Protein AF-A0A7V8AK73-F1 (afdb_monomer_lite)

Foldseek 3Di:
DLCLVVQLVVQQPDQDDPRHGDPDSRVVLVVQVVVDPLFEEDDQCCLPPPDDPVVVVVSLQSRFAQFDDDPNDTQGQGRWGLVCQCVQRRPSGHNHHDDVVRVVNSQVPHYYCWGDDVDIDHHSHDDDPPVVVVVVVVVCCVCPVDPVNVVVVCVVCLLVHPNNVVVDPDDDDDDPDDD

Sequence (179 aa):
LALQPIVTALFAHSPFVEGRPGDFLSYRSHVWTDTDPDRCGMIPFVFTVGMGFERYVDYMLDVPMYFVYRNGHYIDASGQSFRAFMAGRLPALPGEVPTLADWVNHLTTAFPEVRLKRFLEMRGADAGPAAYLCALSALWSGLLYSSSALEAALTVVADSMPVTSAMRKGGMNVSISIP

Secondary structure (DSSP, 8-state):
-TTHHHHHHHT--B-EETTEE-S-SBHHHHHTTSS-TTTEE--GGGGSTT-SHHHHHHHHHHSPP-EEEETTEEEE-TT--HHHHHTT--TTSTT----HHHHHHHHTT-EESEEESSSEEE--PPP-SHHHHHHHHHHHHHHHH-HHHHHHHHHHHHTTSTTTTTT--S---------

Structure (mmCIF, N/CA/C/O backbone):
data_AF-A0A7V8AK73-F1
#
_entry.id   AF-A0A7V8AK73-F1
#
loop_
_atom_site.group_PDB
_atom_site.id
_atom_site.type_symbol
_atom_site.label_atom_id
_atom_site.label_alt_id
_atom_site.label_comp_id
_atom_site.label_asym_id
_atom_site.label_entity_id
_atom_site.label_seq_id
_atom_site.pdbx_PDB_ins_code
_atom_site.Cartn_x
_atom_site.Cartn_y
_atom_site.Cartn_z
_atom_site.occupancy
_atom_site.B_iso_or_equiv
_atom_site.auth_seq_id
_atom_site.auth_comp_id
_atom_site.auth_asym_id
_atom_site.auth_atom_id
_atom_site.pdbx_PDB_model_num
ATOM 1 N N . LEU A 1 1 ? 8.984 5.000 -4.992 1.00 87.81 1 LEU A N 1
ATOM 2 C CA . LEU A 1 1 ? 7.679 5.431 -5.545 1.00 87.81 1 LEU A CA 1
ATOM 3 C C . LEU A 1 1 ? 7.804 5.855 -7.009 1.00 87.81 1 LEU A C 1
ATOM 5 O O . LEU A 1 1 ? 7.166 5.237 -7.838 1.00 87.81 1 LEU A O 1
ATOM 9 N N . ALA A 1 2 ? 8.670 6.811 -7.359 1.00 91.44 2 ALA A N 1
ATOM 10 C CA . ALA A 1 2 ? 8.798 7.313 -8.739 1.00 91.44 2 ALA A CA 1
ATOM 11 C C . ALA A 1 2 ? 9.155 6.276 -9.811 1.00 91.44 2 ALA A C 1
ATOM 13 O O . ALA A 1 2 ? 8.694 6.374 -10.937 1.00 91.44 2 ALA A O 1
ATOM 14 N N . LEU A 1 3 ? 9.953 5.268 -9.454 1.00 93.75 3 LEU A N 1
ATOM 15 C CA . LEU A 1 3 ? 10.328 4.194 -10.373 1.00 93.75 3 LEU A CA 1
ATOM 16 C C . LEU A 1 3 ? 9.256 3.100 -10.515 1.00 93.75 3 LEU A C 1
ATOM 18 O O . LEU A 1 3 ? 9.452 2.194 -11.316 1.00 93.75 3 LEU A O 1
ATOM 22 N N . GLN A 1 4 ? 8.149 3.142 -9.756 1.00 93.94 4 GLN A N 1
ATOM 23 C CA . GLN A 1 4 ? 7.130 2.083 -9.825 1.00 93.94 4 GLN A CA 1
ATOM 24 C C . GLN A 1 4 ? 6.560 1.896 -11.236 1.00 93.94 4 GLN A C 1
ATOM 26 O O . GLN A 1 4 ? 6.594 0.761 -11.692 1.00 93.94 4 GLN A O 1
ATOM 31 N N . PRO A 1 5 ? 6.178 2.947 -11.992 1.00 92.19 5 PRO A N 1
ATOM 32 C CA . PRO A 1 5 ? 5.691 2.765 -13.362 1.00 92.19 5 PRO A CA 1
ATOM 3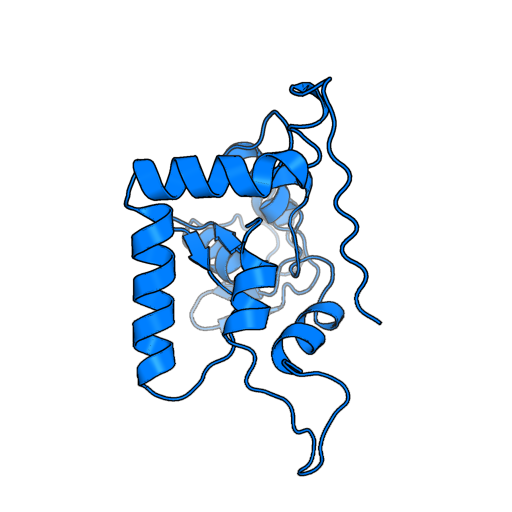3 C C . PRO A 1 5 ? 6.704 2.086 -14.296 1.00 92.19 5 PRO A C 1
ATOM 35 O O . PRO A 1 5 ? 6.326 1.269 -15.131 1.00 92.19 5 PRO A O 1
ATOM 38 N N . ILE A 1 6 ? 8.003 2.369 -14.128 1.00 92.75 6 ILE A N 1
ATOM 39 C CA . ILE A 1 6 ? 9.072 1.711 -14.899 1.00 92.75 6 ILE A CA 1
ATOM 40 C C . ILE A 1 6 ? 9.152 0.229 -14.526 1.00 92.75 6 ILE A C 1
ATOM 42 O O . ILE A 1 6 ? 9.265 -0.624 -15.402 1.00 92.75 6 ILE A O 1
ATOM 46 N N . VAL A 1 7 ? 9.065 -0.095 -13.235 1.00 94.62 7 VAL A N 1
ATOM 47 C CA . VAL A 1 7 ? 9.070 -1.487 -12.768 1.00 94.62 7 VAL A CA 1
ATOM 48 C C . VAL A 1 7 ? 7.812 -2.231 -13.217 1.00 94.62 7 VAL A C 1
ATOM 50 O O . VAL A 1 7 ? 7.926 -3.361 -13.677 1.00 94.62 7 VAL A O 1
ATOM 53 N N . THR A 1 8 ? 6.637 -1.606 -13.186 1.00 94.50 8 THR A N 1
ATOM 54 C CA . THR A 1 8 ? 5.413 -2.169 -13.769 1.00 94.50 8 THR A CA 1
ATOM 55 C C . THR A 1 8 ? 5.612 -2.509 -15.244 1.00 94.50 8 THR A C 1
ATOM 57 O O . THR A 1 8 ? 5.278 -3.614 -15.659 1.00 94.50 8 THR A O 1
ATOM 60 N N . ALA A 1 9 ? 6.209 -1.606 -16.028 1.00 92.56 9 ALA A N 1
ATOM 61 C CA . ALA A 1 9 ? 6.471 -1.845 -17.446 1.00 92.56 9 ALA A CA 1
ATOM 62 C C . ALA A 1 9 ? 7.479 -2.985 -17.682 1.00 92.56 9 ALA A C 1
ATOM 64 O O . ALA A 1 9 ? 7.242 -3.845 -18.526 1.00 92.56 9 ALA A O 1
ATOM 65 N N . LEU A 1 10 ? 8.579 -3.028 -16.919 1.00 94.94 10 LEU A N 1
ATOM 66 C CA . LEU A 1 10 ? 9.602 -4.079 -17.026 1.00 94.94 10 LEU A CA 1
ATOM 67 C C . LEU A 1 10 ? 9.068 -5.476 -16.683 1.00 94.94 10 LEU A C 1
ATOM 69 O O . LEU A 1 10 ? 9.555 -6.464 -17.227 1.00 94.94 10 LEU A O 1
ATOM 73 N N . PHE A 1 11 ? 8.101 -5.553 -15.769 1.00 96.81 11 PHE A N 1
ATOM 74 C CA . PHE A 1 11 ? 7.544 -6.806 -15.262 1.00 96.81 11 PHE A CA 1
ATOM 75 C C . PHE A 1 11 ? 6.120 -7.077 -15.761 1.00 96.81 11 PHE A C 1
ATOM 77 O O . PHE A 1 11 ? 5.458 -7.949 -15.210 1.00 96.81 11 PHE A O 1
ATOM 84 N N . ALA A 1 12 ? 5.630 -6.362 -16.778 1.00 95.88 12 ALA A N 1
ATOM 85 C CA . ALA A 1 12 ? 4.280 -6.547 -17.302 1.00 95.88 12 ALA A CA 1
ATOM 86 C C . ALA A 1 12 ? 4.081 -7.982 -17.823 1.00 95.88 12 ALA A C 1
ATOM 88 O O . ALA A 1 12 ? 4.812 -8.441 -18.702 1.00 95.88 12 ALA A O 1
ATOM 89 N N . HIS A 1 13 ? 3.112 -8.707 -17.256 1.00 96.38 13 HIS A N 1
ATOM 90 C CA . HIS A 1 13 ? 2.940 -10.141 -17.509 1.00 96.38 13 HIS A CA 1
ATOM 91 C C . HIS A 1 13 ? 1.468 -10.585 -17.401 1.00 96.38 13 HIS A C 1
ATOM 93 O O . HIS A 1 13 ? 1.155 -11.710 -17.005 1.00 96.38 13 HIS A O 1
ATOM 99 N N . SER A 1 14 ? 0.532 -9.703 -17.753 1.00 95.88 14 SER A N 1
ATOM 100 C CA . SER A 1 14 ? -0.901 -10.019 -17.749 1.00 95.88 14 SER A CA 1
ATOM 101 C C . SER A 1 14 ? -1.636 -9.476 -18.985 1.00 95.88 14 SER A C 1
ATOM 103 O O . SER A 1 14 ? -2.542 -8.661 -18.837 1.00 95.88 14 SER A O 1
ATOM 105 N N . PRO A 1 15 ? -1.282 -9.928 -20.208 1.00 96.19 15 PRO A N 1
ATOM 106 C CA . PRO A 1 15 ? -1.865 -9.405 -21.444 1.00 96.19 15 PRO A CA 1
ATOM 107 C C . PRO A 1 15 ? -3.141 -10.115 -21.913 1.00 96.19 15 PRO A C 1
ATOM 109 O O . PRO A 1 15 ? -3.673 -9.771 -22.964 1.00 96.19 15 PRO A O 1
ATOM 112 N N . PHE A 1 16 ? -3.621 -11.130 -21.188 1.00 97.38 16 PHE A N 1
ATOM 113 C CA . PHE A 1 16 ? -4.789 -11.916 -21.585 1.00 97.38 16 PHE A CA 1
ATOM 114 C C . PHE A 1 16 ? -5.913 -11.801 -20.558 1.00 97.38 16 PHE A C 1
ATOM 116 O O . PHE A 1 16 ? -5.678 -11.947 -19.359 1.00 97.38 16 PHE A O 1
ATOM 123 N N . VAL A 1 17 ? -7.140 -11.623 -21.042 1.00 95.81 17 VAL A N 1
ATOM 124 C CA . VAL A 1 17 ? -8.376 -11.619 -20.249 1.00 95.81 17 VAL A CA 1
ATOM 125 C C . VAL A 1 17 ? -9.348 -12.591 -20.914 1.00 95.81 17 VAL A C 1
ATOM 127 O O . VAL A 1 17 ? -9.497 -12.585 -22.133 1.00 95.81 17 VAL A O 1
ATOM 130 N N . GLU A 1 18 ? -9.943 -13.497 -20.133 1.00 96.38 18 GLU A N 1
ATOM 131 C CA . GLU A 1 18 ? -10.895 -14.511 -20.632 1.00 96.38 18 GLU A CA 1
ATOM 132 C C . GLU A 1 18 ? -10.376 -15.327 -21.839 1.00 96.38 18 GLU A C 1
ATOM 134 O O . GLU A 1 18 ? -11.108 -15.672 -22.767 1.00 96.38 18 GLU A O 1
ATOM 139 N N . GLY A 1 19 ? -9.075 -15.640 -21.835 1.00 96.69 19 GLY A N 1
ATOM 140 C CA . GLY A 1 19 ? -8.427 -16.444 -22.876 1.00 96.69 19 GLY A CA 1
ATOM 141 C C . GLY A 1 19 ? -8.146 -15.704 -24.189 1.00 96.69 19 GLY A C 1
ATOM 142 O O . GLY A 1 19 ? -7.766 -16.346 -25.168 1.00 96.69 19 GLY A O 1
ATOM 143 N N . ARG A 1 20 ? -8.313 -14.377 -24.235 1.00 97.31 20 ARG A N 1
ATOM 144 C CA . ARG A 1 20 ? -8.048 -13.541 -25.416 1.00 97.31 20 ARG A CA 1
ATOM 145 C C . ARG A 1 20 ? -7.050 -12.428 -25.089 1.00 97.31 20 ARG A C 1
ATOM 147 O O . ARG A 1 20 ? -6.969 -12.039 -23.924 1.00 97.31 20 ARG A O 1
ATOM 154 N N . PRO A 1 21 ? -6.283 -11.917 -26.073 1.00 96.81 21 PRO A N 1
ATOM 155 C CA . PRO A 1 21 ? -5.483 -10.709 -25.876 1.00 96.81 21 PRO A CA 1
ATOM 156 C C . PRO A 1 21 ? -6.374 -9.555 -25.402 1.00 96.81 21 PRO A C 1
ATOM 158 O O . PRO A 1 21 ? -7.428 -9.326 -25.992 1.00 96.81 21 PRO A O 1
ATOM 161 N N . GLY A 1 22 ? -5.969 -8.881 -24.328 1.00 91.56 22 GLY A N 1
ATOM 162 C CA . GLY A 1 22 ? -6.595 -7.655 -23.839 1.00 91.56 22 GLY A CA 1
ATOM 163 C C . GLY A 1 22 ? -5.871 -6.404 -24.339 1.00 91.56 22 GLY A C 1
ATOM 164 O O . GLY A 1 22 ? -4.882 -6.491 -25.064 1.00 91.56 22 GLY A O 1
ATOM 165 N N . ASP A 1 23 ? -6.337 -5.240 -23.891 1.00 92.62 23 ASP A N 1
ATOM 166 C CA . ASP A 1 23 ? -5.805 -3.934 -24.316 1.00 92.62 23 ASP A CA 1
ATOM 167 C C . ASP A 1 23 ? -4.572 -3.473 -23.513 1.00 92.62 23 ASP A C 1
ATOM 169 O O . ASP A 1 23 ? -3.992 -2.424 -23.786 1.00 92.62 23 ASP A O 1
ATOM 173 N N . PHE A 1 24 ? -4.151 -4.251 -22.511 1.00 92.75 24 PHE A N 1
ATOM 174 C CA . PHE A 1 24 ? -3.085 -3.885 -21.578 1.00 92.75 24 PHE A CA 1
ATOM 175 C C . PHE A 1 24 ? -1.982 -4.937 -21.557 1.00 92.75 24 PHE A C 1
ATOM 177 O O . PHE A 1 24 ? -2.264 -6.127 -21.540 1.00 92.75 24 PHE A O 1
ATOM 184 N N . LEU A 1 25 ? -0.720 -4.509 -21.456 1.00 92.12 25 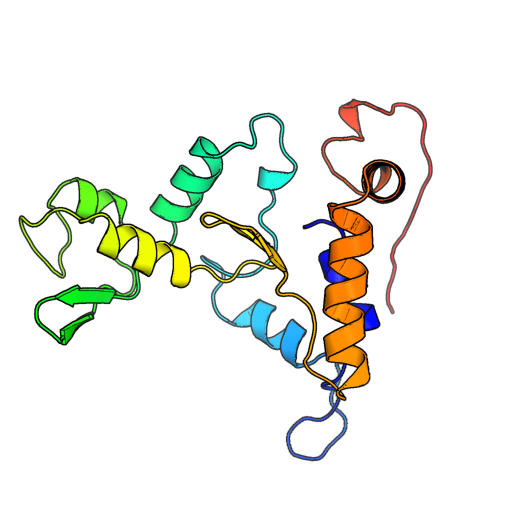LEU A N 1
ATOM 185 C CA . LEU A 1 25 ? 0.407 -5.424 -21.212 1.00 92.12 25 LEU A CA 1
ATOM 186 C C . LEU A 1 25 ? 0.432 -5.933 -19.759 1.00 92.12 25 LEU A C 1
ATOM 188 O O . LEU A 1 25 ? 0.788 -7.082 -19.494 1.00 92.12 25 LEU A O 1
ATOM 192 N N . SER A 1 26 ? 0.028 -5.072 -18.819 1.00 94.75 26 SER A N 1
ATOM 193 C CA . SER A 1 26 ? -0.256 -5.429 -17.429 1.00 94.75 26 SER A CA 1
ATOM 194 C C . SER A 1 26 ? -1.705 -5.071 -17.111 1.00 94.75 26 SER A C 1
ATOM 196 O O . SER A 1 26 ? -2.008 -3.976 -16.631 1.00 94.75 26 SER A O 1
ATOM 198 N N . TYR A 1 27 ? -2.623 -5.999 -17.383 1.00 95.31 27 TYR A N 1
ATOM 199 C CA . TYR A 1 27 ? -4.009 -5.861 -16.947 1.00 95.31 27 TYR A CA 1
ATOM 200 C C . TYR A 1 27 ? -4.107 -5.800 -15.415 1.00 95.31 27 TYR A C 1
ATOM 202 O O . TYR A 1 27 ? -4.909 -5.045 -14.872 1.00 95.31 27 TYR A O 1
ATOM 210 N N . ARG A 1 28 ? -3.223 -6.508 -14.696 1.00 97.38 28 ARG A N 1
ATOM 211 C CA . ARG A 1 28 ? -3.125 -6.442 -13.230 1.00 97.38 28 ARG A CA 1
ATOM 212 C C . ARG A 1 28 ? -2.898 -5.012 -12.737 1.00 97.38 28 ARG A C 1
ATOM 214 O O . ARG A 1 28 ? -3.563 -4.595 -11.792 1.00 97.38 28 ARG A O 1
ATOM 221 N N . SER A 1 29 ? -1.965 -4.271 -13.338 1.00 93.75 29 SER A N 1
ATOM 222 C CA . SER A 1 29 ? -1.723 -2.874 -12.963 1.00 93.75 29 SER A CA 1
ATOM 223 C C . SER A 1 29 ? -2.921 -1.990 -13.287 1.00 93.75 29 SER A C 1
ATOM 225 O O . SER A 1 29 ? -3.221 -1.091 -12.508 1.00 93.75 29 SER A O 1
ATOM 227 N N . HIS A 1 30 ? -3.609 -2.241 -14.405 1.00 93.38 30 HIS A N 1
ATOM 228 C CA . HIS A 1 30 ? -4.810 -1.494 -14.766 1.00 93.38 30 HIS A CA 1
ATOM 229 C C . HIS A 1 30 ? -5.935 -1.682 -13.736 1.00 93.38 30 HIS A C 1
ATOM 231 O O . HIS A 1 30 ? -6.510 -0.689 -13.299 1.00 93.38 30 HIS A O 1
ATOM 237 N N . VAL A 1 31 ? -6.183 -2.910 -13.263 1.00 96.25 31 VAL A N 1
ATOM 238 C CA . VAL A 1 31 ? -7.206 -3.188 -12.233 1.00 96.25 31 VAL A CA 1
ATOM 239 C C . VAL A 1 31 ? -7.014 -2.313 -10.988 1.00 96.25 31 VAL A C 1
ATOM 241 O O . VAL A 1 31 ? -7.979 -1.758 -10.478 1.00 96.25 31 VAL A O 1
ATOM 244 N N . TRP A 1 32 ? -5.772 -2.097 -10.540 1.00 95.12 32 TRP A N 1
ATOM 245 C CA . TRP A 1 32 ? -5.488 -1.256 -9.367 1.00 95.12 32 TRP A CA 1
ATOM 246 C C . TRP A 1 32 ? -5.857 0.223 -9.530 1.00 95.12 32 TRP A C 1
ATOM 248 O O . TRP A 1 32 ? -5.971 0.919 -8.521 1.00 95.12 32 TRP A O 1
ATOM 258 N N . THR A 1 33 ? -6.072 0.700 -10.760 1.00 90.81 33 THR A N 1
ATOM 259 C CA . THR A 1 33 ? -6.541 2.072 -11.016 1.00 90.81 33 THR A CA 1
ATOM 260 C C . THR A 1 33 ? -8.035 2.258 -10.748 1.00 90.81 33 THR A C 1
ATOM 262 O O . THR A 1 33 ? -8.460 3.392 -10.547 1.00 90.81 33 THR A O 1
ATOM 265 N N . ASP A 1 34 ? -8.798 1.162 -10.674 1.00 94.25 34 ASP A N 1
ATOM 266 C CA . ASP A 1 34 ? -10.253 1.150 -10.462 1.00 94.25 34 ASP A CA 1
ATOM 267 C C . ASP A 1 34 ? -10.671 0.290 -9.245 1.00 94.25 34 ASP A C 1
ATOM 269 O O . ASP A 1 34 ? -11.837 -0.043 -9.065 1.00 94.25 34 ASP A O 1
ATOM 273 N N . THR A 1 35 ? -9.720 -0.097 -8.382 1.00 96.88 35 THR A N 1
ATOM 274 C CA . THR A 1 35 ? -10.015 -0.903 -7.181 1.00 96.88 35 THR A CA 1
ATOM 275 C C . THR A 1 35 ? -10.680 -0.076 -6.077 1.00 96.88 35 THR A C 1
ATOM 277 O O . THR A 1 35 ? -11.743 -0.442 -5.585 1.00 96.88 35 THR A O 1
ATOM 280 N N . ASP A 1 36 ? -10.014 0.986 -5.614 1.00 97.31 36 ASP A N 1
ATOM 281 C CA . ASP A 1 36 ? -10.498 1.872 -4.547 1.00 97.31 36 ASP A CA 1
ATOM 282 C C . ASP A 1 36 ? -9.628 3.150 -4.522 1.00 97.31 36 ASP A C 1
ATOM 284 O O . ASP A 1 36 ? -8.427 3.057 -4.223 1.00 97.31 36 ASP A O 1
ATOM 288 N N . PRO A 1 37 ? -10.191 4.331 -4.837 1.00 95.38 37 PRO A N 1
ATOM 289 C CA . PRO A 1 37 ? -9.430 5.575 -4.946 1.00 95.38 37 PRO A CA 1
ATOM 290 C C . PRO A 1 37 ? -8.888 6.100 -3.608 1.00 95.38 37 PRO A C 1
ATOM 292 O O . PRO A 1 37 ? -7.933 6.874 -3.619 1.00 95.38 37 PRO A O 1
ATOM 295 N N . ASP A 1 38 ? -9.433 5.675 -2.463 1.00 96.88 38 ASP A N 1
ATOM 296 C CA . ASP A 1 38 ? -9.004 6.170 -1.147 1.00 96.88 38 ASP A CA 1
ATOM 297 C C . ASP A 1 38 ? -7.694 5.526 -0.678 1.00 96.88 38 ASP A C 1
ATOM 299 O O . ASP A 1 38 ? -7.026 6.027 0.229 1.00 96.88 38 ASP A O 1
ATOM 303 N N . ARG A 1 39 ? -7.326 4.382 -1.265 1.00 97.38 39 ARG A N 1
ATOM 304 C CA . ARG A 1 39 ? -6.232 3.541 -0.760 1.00 97.38 39 ARG A CA 1
ATOM 305 C C . ARG A 1 39 ? -5.266 3.033 -1.822 1.00 97.38 39 ARG A C 1
ATOM 307 O O . ARG A 1 39 ? -4.269 2.414 -1.446 1.00 97.38 39 ARG A O 1
ATOM 314 N N . CYS A 1 40 ? -5.548 3.237 -3.106 1.00 96.44 40 CYS A N 1
ATOM 315 C CA . CYS A 1 40 ? -4.724 2.752 -4.214 1.00 96.44 40 CYS A CA 1
ATOM 316 C C . CYS A 1 40 ? -3.963 3.885 -4.914 1.00 96.44 40 CYS A C 1
ATOM 318 O O . CYS A 1 40 ? -4.266 5.066 -4.763 1.00 96.44 40 CYS A O 1
ATOM 320 N N . GLY A 1 41 ? -2.964 3.506 -5.712 1.00 92.12 41 GLY A N 1
ATOM 321 C CA . GLY A 1 41 ? -2.269 4.414 -6.619 1.00 92.12 41 GLY A CA 1
ATOM 322 C C . GLY A 1 41 ? -1.068 5.149 -6.024 1.00 92.12 41 GLY A C 1
ATOM 323 O O . GLY A 1 41 ? -0.424 4.724 -5.057 1.00 92.12 41 GLY A O 1
ATOM 324 N N . MET A 1 42 ? -0.706 6.246 -6.688 1.00 91.56 42 MET A N 1
ATOM 325 C CA . MET A 1 42 ? 0.427 7.088 -6.315 1.00 91.56 42 MET A CA 1
ATOM 326 C C . MET A 1 42 ? 0.029 8.023 -5.181 1.00 91.56 42 MET A C 1
ATOM 328 O O . MET A 1 42 ? -1.029 8.633 -5.231 1.00 91.56 42 MET A O 1
ATOM 332 N N . ILE A 1 43 ? 0.914 8.195 -4.198 1.00 92.12 43 ILE A N 1
ATOM 333 C CA . ILE A 1 43 ? 0.708 9.111 -3.073 1.00 92.12 43 ILE A CA 1
ATOM 334 C C . ILE A 1 43 ? 1.440 10.433 -3.376 1.00 92.12 43 ILE A C 1
ATOM 336 O O . ILE A 1 43 ? 2.652 10.507 -3.151 1.00 92.12 43 ILE A O 1
ATOM 340 N N . PRO A 1 44 ? 0.774 11.492 -3.883 1.00 87.94 44 PRO A N 1
ATOM 341 C CA . PRO A 1 44 ? 1.480 12.641 -4.458 1.00 87.94 44 PRO A CA 1
ATOM 342 C C . PRO A 1 44 ? 2.271 13.440 -3.419 1.00 87.94 44 PRO A C 1
ATOM 344 O O . PRO A 1 44 ? 3.362 13.929 -3.711 1.00 87.94 44 PRO A O 1
ATOM 347 N N . PHE A 1 45 ? 1.769 13.518 -2.179 1.00 89.69 45 PHE A N 1
ATOM 348 C CA . PHE A 1 45 ? 2.445 14.253 -1.107 1.00 89.69 45 PHE A CA 1
ATOM 349 C C . PHE A 1 45 ? 3.808 13.654 -0.732 1.00 89.69 45 PHE A C 1
ATOM 351 O O . PHE A 1 45 ? 4.618 14.356 -0.134 1.00 89.69 45 PHE A O 1
ATOM 358 N N . VAL A 1 46 ? 4.105 12.400 -1.106 1.00 90.88 46 VAL A N 1
ATOM 359 C CA . VAL A 1 46 ? 5.428 11.788 -0.874 1.00 90.88 46 VAL A CA 1
ATOM 360 C C . VAL A 1 46 ? 6.537 12.578 -1.558 1.00 90.88 46 VAL A C 1
ATOM 362 O O . VAL A 1 46 ? 7.669 12.582 -1.082 1.00 90.88 46 VAL A O 1
ATOM 365 N N . PHE A 1 47 ? 6.219 13.269 -2.650 1.00 87.25 47 PHE A N 1
ATOM 366 C CA . PHE A 1 47 ? 7.189 14.100 -3.342 1.00 87.25 47 PHE A CA 1
ATOM 367 C C . PHE A 1 47 ? 7.275 15.509 -2.770 1.00 87.25 47 PHE A C 1
ATOM 369 O O . PHE A 1 47 ? 8.222 16.190 -3.112 1.00 87.25 47 PHE A O 1
ATOM 376 N N . THR A 1 48 ? 6.349 15.946 -1.909 1.00 85.94 48 THR A N 1
ATOM 377 C CA . THR A 1 48 ? 6.288 17.324 -1.388 1.00 85.94 48 THR A CA 1
ATOM 378 C C . THR A 1 48 ? 7.270 17.588 -0.242 1.00 85.94 48 THR A C 1
ATOM 380 O O . THR A 1 48 ? 7.639 16.681 0.509 1.00 85.94 48 THR A O 1
ATOM 383 N N . VAL A 1 49 ? 7.671 18.855 -0.073 1.00 83.00 49 VAL A N 1
ATOM 384 C CA . VAL A 1 49 ? 8.415 19.299 1.118 1.00 83.00 49 VAL A CA 1
ATOM 385 C C . VAL A 1 49 ? 7.560 19.040 2.360 1.00 83.00 49 VAL A C 1
ATOM 387 O O . VAL A 1 49 ? 6.381 19.385 2.384 1.00 83.00 49 VAL A O 1
ATOM 390 N N . GLY A 1 50 ? 8.155 18.433 3.387 1.00 83.44 50 GLY A N 1
ATOM 391 C CA . GLY A 1 50 ? 7.445 18.032 4.605 1.00 83.44 50 GLY A CA 1
ATOM 392 C C . GLY A 1 50 ? 6.955 16.581 4.604 1.00 83.44 50 GLY A C 1
ATOM 393 O O . GLY A 1 50 ? 6.333 16.155 5.575 1.00 83.44 50 GLY A O 1
ATOM 394 N N . MET A 1 51 ? 7.259 15.793 3.563 1.00 90.06 51 MET A N 1
ATOM 395 C CA . MET A 1 51 ? 7.093 14.343 3.643 1.00 90.06 51 MET A CA 1
ATOM 396 C C . MET A 1 51 ? 7.917 13.763 4.807 1.00 90.06 51 MET A C 1
ATOM 398 O O . MET A 1 51 ? 9.111 14.023 4.939 1.00 90.06 51 MET A O 1
ATOM 402 N N . GLY A 1 52 ? 7.268 12.935 5.624 1.00 93.19 52 GLY A N 1
ATOM 403 C CA . GLY A 1 52 ? 7.840 12.255 6.782 1.00 93.19 52 GLY A CA 1
ATOM 404 C C . GLY A 1 52 ? 6.850 11.247 7.370 1.00 93.19 52 GLY A C 1
ATOM 405 O O . GLY A 1 52 ? 5.764 11.041 6.821 1.00 93.19 52 GLY A O 1
ATOM 406 N N . PHE A 1 53 ? 7.205 10.614 8.492 1.00 96.62 53 PHE A N 1
ATOM 407 C CA . PHE A 1 53 ? 6.332 9.626 9.140 1.00 96.62 53 PHE A CA 1
ATOM 408 C C . PHE A 1 53 ? 4.995 10.222 9.586 1.00 96.62 53 PHE A C 1
ATOM 410 O O . PHE A 1 53 ? 3.965 9.604 9.352 1.00 96.62 53 PHE A O 1
ATOM 417 N N . GLU A 1 54 ? 5.001 11.422 10.169 1.00 96.88 54 GLU A N 1
ATOM 418 C CA . GLU A 1 54 ? 3.785 12.113 10.619 1.00 96.88 54 GLU A CA 1
ATOM 419 C C . GLU A 1 54 ? 2.808 12.341 9.462 1.00 96.88 54 GLU A C 1
ATOM 421 O O . GLU A 1 54 ? 1.649 11.944 9.537 1.00 96.88 54 GLU A O 1
ATOM 426 N N . ARG A 1 55 ? 3.308 12.843 8.325 1.00 96.19 55 ARG A N 1
ATOM 427 C CA . ARG A 1 55 ? 2.483 13.050 7.132 1.00 96.19 55 ARG A CA 1
ATOM 428 C C . ARG A 1 55 ? 1.893 11.745 6.585 1.00 96.19 55 ARG A C 1
ATOM 430 O O . ARG A 1 55 ? 0.768 11.738 6.093 1.00 96.19 55 ARG A O 1
ATOM 437 N N . TYR A 1 56 ? 2.638 10.642 6.661 1.00 97.62 56 TYR A N 1
ATOM 438 C CA . TYR A 1 56 ? 2.124 9.327 6.270 1.00 97.62 56 TYR A CA 1
ATOM 439 C C . TYR A 1 56 ? 1.089 8.782 7.266 1.00 97.62 56 TYR A C 1
ATOM 441 O O . TYR A 1 56 ? 0.128 8.133 6.855 1.00 97.62 56 TYR A O 1
ATOM 449 N N . VAL A 1 57 ? 1.260 9.052 8.565 1.00 98.06 57 VAL A N 1
ATOM 450 C CA . VAL A 1 57 ? 0.262 8.729 9.594 1.00 98.06 57 VAL A CA 1
ATOM 451 C C . VAL A 1 57 ? -1.032 9.486 9.323 1.00 98.06 57 VAL A C 1
ATOM 453 O O . VAL A 1 57 ? -2.080 8.852 9.327 1.00 98.06 57 VAL A O 1
ATOM 456 N N . ASP A 1 58 ? -0.971 10.783 9.015 1.00 97.62 58 ASP A N 1
ATOM 457 C CA . ASP A 1 58 ? -2.160 11.565 8.658 1.00 97.62 58 ASP A CA 1
ATOM 458 C C . ASP A 1 58 ? -2.915 10.967 7.475 1.00 97.62 58 ASP A C 1
ATOM 460 O O . ASP A 1 58 ? -4.118 10.746 7.571 1.00 97.62 58 ASP A O 1
ATOM 464 N N . TYR A 1 59 ? -2.197 10.618 6.405 1.00 97.56 59 TYR A N 1
ATOM 465 C CA . TYR A 1 59 ? -2.776 9.904 5.269 1.00 97.56 59 TYR A CA 1
ATOM 466 C C . TYR A 1 59 ? -3.485 8.619 5.703 1.00 97.56 59 TYR A C 1
ATOM 468 O O . TYR A 1 59 ? -4.649 8.416 5.379 1.00 97.56 59 TYR A O 1
ATOM 476 N N . MET A 1 60 ? -2.817 7.768 6.483 1.00 98.38 60 MET A N 1
ATOM 477 C CA . MET A 1 60 ? -3.407 6.513 6.945 1.00 98.38 60 MET A CA 1
ATOM 478 C C . MET A 1 60 ? -4.599 6.721 7.884 1.00 98.38 60 MET A C 1
ATOM 480 O O . MET A 1 60 ? -5.502 5.895 7.891 1.00 98.38 60 MET A O 1
ATOM 484 N N . LEU A 1 61 ? -4.631 7.798 8.668 1.00 98.38 61 LEU A N 1
ATOM 485 C CA . LEU A 1 61 ? -5.777 8.144 9.510 1.00 98.38 61 LEU A CA 1
ATOM 486 C C . LEU A 1 61 ? -7.011 8.559 8.694 1.00 98.38 61 LEU A C 1
ATOM 488 O O . LEU A 1 61 ? -8.133 8.407 9.189 1.00 98.38 61 LEU A O 1
ATOM 492 N N . ASP A 1 62 ? -6.797 9.056 7.476 1.00 97.25 62 ASP A N 1
ATOM 493 C CA . ASP A 1 62 ? -7.847 9.483 6.550 1.00 97.25 62 ASP A CA 1
ATOM 494 C C . ASP A 1 62 ? -8.310 8.351 5.614 1.00 97.25 62 ASP A C 1
ATOM 496 O O . ASP A 1 62 ? -9.447 8.388 5.147 1.00 97.25 62 ASP A O 1
ATOM 500 N N . VAL A 1 63 ? -7.494 7.307 5.399 1.00 98.44 63 VAL A N 1
ATOM 501 C CA . VAL A 1 63 ? -7.923 6.082 4.693 1.00 98.44 63 VAL A CA 1
ATOM 502 C C . VAL A 1 63 ? -9.080 5.421 5.462 1.00 98.44 63 VAL A C 1
ATOM 504 O O . VAL A 1 63 ? -8.908 5.094 6.645 1.00 98.44 63 VAL A O 1
ATOM 507 N N . PRO A 1 64 ? -10.236 5.148 4.825 1.00 98.56 64 PRO A N 1
ATOM 508 C CA . PRO A 1 64 ? -11.349 4.476 5.486 1.00 98.56 64 PRO A CA 1
ATOM 509 C C . PRO A 1 64 ? -10.996 3.051 5.919 1.00 98.56 64 PRO A C 1
ATOM 511 O O . PRO A 1 64 ? -10.322 2.299 5.206 1.00 98.56 64 PRO A O 1
ATOM 514 N N . MET A 1 65 ? -11.470 2.655 7.096 1.00 98.69 65 MET A N 1
ATOM 515 C CA . MET A 1 65 ? -11.234 1.320 7.647 1.00 98.69 65 MET A CA 1
ATOM 516 C C . MET A 1 65 ? -11.955 0.233 6.833 1.00 98.69 65 MET A C 1
ATOM 518 O O . MET A 1 65 ? -12.928 0.512 6.136 1.00 98.69 65 MET A O 1
ATOM 522 N N . TYR A 1 66 ? -11.481 -1.013 6.947 1.00 98.38 66 TYR A N 1
ATOM 523 C CA . TYR A 1 66 ? -12.222 -2.211 6.516 1.00 98.38 66 TYR A CA 1
ATOM 524 C C . TYR A 1 66 ? -12.894 -2.920 7.689 1.00 98.38 66 TYR A C 1
ATOM 526 O O . TYR A 1 66 ? -14.066 -3.270 7.633 1.00 98.38 66 TYR A O 1
ATOM 534 N N . PHE A 1 67 ? -12.144 -3.165 8.760 1.00 98.50 67 PHE A N 1
ATOM 535 C CA . PHE A 1 67 ? -12.616 -3.976 9.872 1.00 98.50 67 PHE A CA 1
ATOM 536 C C . PHE A 1 67 ? -11.893 -3.626 11.168 1.00 98.50 67 PHE A C 1
ATOM 538 O O . PHE A 1 67 ? -10.819 -3.020 11.165 1.00 98.50 67 PHE A O 1
ATOM 545 N N . VAL A 1 68 ? -12.449 -4.109 12.275 1.00 98.50 68 VAL A N 1
ATOM 546 C CA . VAL A 1 68 ? -11.743 -4.288 13.545 1.00 98.50 68 VAL A CA 1
ATOM 547 C C . VAL A 1 68 ? -11.723 -5.778 13.867 1.00 98.50 68 VAL A C 1
ATOM 549 O O . VAL A 1 68 ? -12.728 -6.463 13.701 1.00 98.50 68 VAL A O 1
ATOM 552 N N . TYR A 1 69 ? -10.583 -6.304 14.316 1.00 98.12 69 TYR A N 1
ATOM 553 C CA . TYR A 1 69 ? -10.495 -7.698 14.750 1.00 98.12 69 TYR A CA 1
ATOM 554 C C . TYR A 1 69 ? -10.581 -7.776 16.273 1.00 98.12 69 TYR A C 1
ATOM 556 O O . TYR A 1 69 ? -9.748 -7.206 16.986 1.00 98.12 69 TYR A O 1
ATOM 564 N N . ARG A 1 70 ? -11.594 -8.474 16.788 1.00 97.25 70 ARG A N 1
ATOM 565 C CA . ARG A 1 70 ? -11.831 -8.638 18.228 1.00 97.25 70 ARG A CA 1
ATOM 566 C C . ARG A 1 70 ? -12.280 -10.052 18.530 1.00 97.25 70 ARG A C 1
ATOM 568 O O . ARG A 1 70 ? -13.177 -10.568 17.878 1.00 97.25 70 ARG A O 1
ATOM 575 N N . ASN A 1 71 ? -11.668 -10.664 19.544 1.00 95.19 71 ASN A N 1
ATOM 576 C CA . ASN A 1 71 ? -12.089 -11.953 20.101 1.00 95.19 71 ASN A CA 1
ATOM 577 C C . ASN A 1 71 ? -12.326 -13.057 19.050 1.00 95.19 71 ASN A C 1
ATOM 579 O O . ASN A 1 71 ? -13.261 -13.835 19.181 1.00 95.19 71 ASN A O 1
ATOM 583 N N . GLY A 1 72 ? -11.503 -13.122 17.998 1.00 96.19 72 GLY A N 1
ATOM 584 C CA . GLY A 1 72 ? -11.656 -14.132 16.942 1.00 96.19 72 GLY A CA 1
ATOM 585 C C . GLY A 1 72 ? -12.550 -13.725 15.768 1.00 96.19 72 GLY A C 1
ATOM 586 O O . GLY A 1 72 ? -12.684 -14.493 14.820 1.00 96.19 72 GLY A O 1
ATOM 587 N N . HIS A 1 73 ? -13.145 -12.532 15.802 1.00 97.38 73 HIS A N 1
ATOM 588 C CA . HIS A 1 73 ? -14.129 -12.085 14.822 1.00 97.38 73 HIS A CA 1
ATOM 589 C C . HIS A 1 73 ? -13.694 -10.809 14.102 1.00 97.38 73 HIS A C 1
ATOM 591 O O . HIS A 1 73 ? -13.111 -9.898 14.696 1.00 97.38 73 HIS A O 1
ATOM 597 N N . TYR A 1 74 ? -14.029 -10.745 12.815 1.00 98.06 74 TYR A N 1
ATOM 598 C CA . TYR A 1 74 ? -13.967 -9.526 12.021 1.00 98.06 74 TYR A CA 1
ATOM 599 C C . TYR A 1 74 ? -15.266 -8.747 12.208 1.00 98.06 74 TYR A C 1
ATOM 601 O O . TYR A 1 74 ? -16.344 -9.239 11.881 1.00 98.06 74 TYR A O 1
ATOM 609 N N . ILE A 1 75 ? -15.149 -7.541 12.749 1.00 98.50 75 ILE A N 1
ATOM 610 C CA . ILE A 1 75 ? -16.242 -6.585 12.889 1.00 98.50 75 ILE A CA 1
ATOM 611 C C . ILE A 1 75 ? -16.145 -5.629 11.708 1.00 98.50 75 ILE A C 1
ATOM 613 O O . ILE A 1 75 ? -15.102 -5.003 11.514 1.00 98.50 75 ILE A O 1
ATOM 617 N N . ASP A 1 76 ? -17.215 -5.534 10.925 1.00 98.50 76 ASP A N 1
ATOM 618 C CA . ASP A 1 76 ? -17.273 -4.647 9.768 1.00 98.50 76 ASP A CA 1
ATOM 619 C C . ASP A 1 76 ? -17.180 -3.178 10.208 1.00 98.50 76 ASP A C 1
ATOM 621 O O . ASP A 1 76 ? -18.012 -2.677 10.967 1.00 98.50 76 ASP A O 1
ATOM 625 N N . ALA A 1 77 ? -16.135 -2.502 9.736 1.00 98.38 77 ALA A N 1
ATOM 626 C CA . ALA A 1 77 ? -15.901 -1.078 9.938 1.00 98.38 77 ALA A CA 1
ATOM 627 C C . ALA A 1 77 ? -15.704 -0.361 8.593 1.00 98.38 77 ALA A C 1
ATOM 629 O O . ALA A 1 77 ? -15.081 0.701 8.544 1.00 98.38 77 ALA A O 1
ATOM 630 N N . SER A 1 78 ? -16.212 -0.950 7.507 1.00 98.12 78 SER A N 1
ATOM 631 C CA . SER A 1 78 ? -16.052 -0.455 6.143 1.00 98.12 78 SER A CA 1
ATOM 632 C C . SER A 1 78 ? -16.533 0.989 6.025 1.00 98.12 78 SER A C 1
ATOM 634 O O . SER A 1 78 ? -17.645 1.326 6.433 1.00 98.12 78 SER A O 1
ATOM 636 N N . GLY A 1 79 ? -15.673 1.864 5.502 1.00 97.94 79 GLY A N 1
ATOM 637 C CA . GLY A 1 79 ? -15.989 3.285 5.327 1.00 97.94 79 GLY A CA 1
ATOM 638 C C . GLY A 1 79 ? -15.906 4.129 6.607 1.00 97.94 79 GLY A C 1
ATOM 639 O O . GLY A 1 79 ? -16.106 5.341 6.551 1.00 97.94 79 GLY A O 1
ATOM 640 N N . GLN A 1 80 ? -15.610 3.532 7.766 1.00 98.38 80 GLN A N 1
ATOM 641 C CA . GLN A 1 80 ? -15.527 4.257 9.037 1.00 98.38 80 GLN A CA 1
ATOM 642 C C . GLN A 1 80 ? -14.125 4.839 9.276 1.00 98.38 80 GLN A C 1
ATOM 644 O O . GLN A 1 80 ? -13.134 4.421 8.678 1.00 98.38 80 GLN A O 1
ATOM 649 N N . SER A 1 81 ? -14.036 5.833 10.164 1.00 98.00 81 SER A N 1
ATOM 650 C CA . SER A 1 81 ? -12.814 6.614 10.384 1.00 98.00 81 SER A CA 1
ATOM 651 C C . SER A 1 81 ? -11.947 6.055 11.513 1.00 98.00 81 SER A C 1
ATOM 653 O O . SER A 1 81 ? -12.393 5.959 12.661 1.00 98.00 81 SER A O 1
ATOM 655 N N . PHE A 1 82 ? -10.660 5.824 11.232 1.00 98.62 82 PHE A N 1
ATOM 656 C CA . PHE A 1 82 ? -9.689 5.487 12.277 1.00 98.62 82 PHE A CA 1
ATOM 657 C C . PHE A 1 82 ? -9.506 6.646 13.273 1.00 98.62 82 PHE A C 1
ATOM 659 O O . PHE A 1 82 ? -9.335 6.412 14.468 1.00 98.62 82 PHE A O 1
ATOM 666 N N . ARG A 1 83 ? -9.637 7.912 12.836 1.00 98.44 83 ARG A N 1
ATOM 667 C CA . ARG A 1 83 ? -9.657 9.073 13.752 1.00 98.44 83 ARG A CA 1
ATOM 668 C C . ARG A 1 83 ? -10.837 9.017 14.723 1.00 98.44 83 ARG A C 1
ATOM 670 O O . ARG A 1 83 ? -10.668 9.329 15.901 1.00 98.44 83 ARG A O 1
ATOM 677 N N . ALA A 1 84 ? -12.017 8.598 14.259 1.00 98.25 84 ALA A N 1
ATOM 678 C CA . ALA A 1 84 ? -13.164 8.385 15.142 1.00 98.25 84 ALA A CA 1
ATOM 679 C C . ALA A 1 84 ? -12.900 7.243 16.131 1.00 98.25 84 ALA A C 1
ATOM 681 O O . ALA A 1 84 ? -13.244 7.377 17.305 1.00 98.25 84 ALA A O 1
ATOM 682 N N . PHE A 1 85 ? -12.218 6.180 15.696 1.00 98.50 85 PHE A N 1
ATOM 683 C CA . PHE A 1 85 ? -11.795 5.096 16.580 1.00 98.50 85 PHE A CA 1
ATOM 684 C C . PHE A 1 85 ? -10.842 5.581 17.674 1.00 98.50 85 PHE A C 1
ATOM 686 O O . PHE A 1 85 ? -11.094 5.331 18.849 1.00 98.50 85 PHE A O 1
ATOM 693 N N . MET A 1 86 ? -9.812 6.365 17.333 1.00 98.31 86 MET A N 1
ATOM 694 C CA . MET A 1 86 ? -8.915 6.975 18.330 1.00 98.31 86 MET A CA 1
ATOM 695 C C . MET A 1 86 ? -9.657 7.828 19.367 1.00 98.31 86 MET A C 1
ATOM 697 O O . MET A 1 86 ? -9.209 7.942 20.502 1.00 98.31 86 MET A O 1
ATOM 701 N N . ALA A 1 87 ? -10.794 8.412 18.985 1.00 98.19 87 ALA A N 1
ATOM 702 C CA . ALA A 1 87 ? -11.632 9.223 19.860 1.00 98.19 87 ALA A CA 1
ATOM 703 C C . ALA A 1 87 ? -12.705 8.423 20.627 1.00 98.19 87 ALA A C 1
ATOM 705 O O . ALA A 1 87 ? -13.554 9.045 21.262 1.00 98.19 87 ALA A O 1
ATOM 706 N N . GLY A 1 88 ? -12.736 7.087 20.541 1.00 98.19 88 GLY A N 1
ATOM 707 C CA . GLY A 1 88 ? -13.775 6.266 21.181 1.00 98.19 88 GLY A CA 1
ATOM 708 C C . GLY A 1 88 ? -15.151 6.355 20.509 1.00 98.19 88 GLY A C 1
ATOM 709 O O . GLY A 1 88 ? -16.169 6.008 21.106 1.00 98.19 88 GLY A O 1
ATOM 710 N N . ARG A 1 89 ? -15.211 6.874 19.278 1.00 98.31 89 ARG A N 1
ATOM 711 C CA . ARG A 1 89 ? -16.444 7.206 18.546 1.00 98.31 89 ARG A CA 1
ATOM 712 C C . ARG A 1 89 ? -16.626 6.370 17.279 1.00 98.31 89 ARG A C 1
ATOM 714 O O . ARG A 1 89 ? -17.293 6.827 16.357 1.00 98.31 89 ARG A O 1
ATOM 721 N N . LEU A 1 90 ? -16.020 5.184 17.200 1.00 98.31 90 LEU A N 1
ATOM 722 C CA . LEU A 1 90 ? -16.210 4.279 16.064 1.00 98.31 90 LEU A CA 1
ATOM 723 C C . LEU A 1 90 ? -17.605 3.630 16.138 1.00 98.31 90 LEU A C 1
ATOM 725 O O . LEU A 1 90 ? -17.862 2.910 17.101 1.00 98.31 90 LEU A O 1
ATOM 729 N N . PRO A 1 91 ? -18.497 3.819 15.148 1.00 98.25 91 PRO A N 1
ATOM 730 C CA . PRO A 1 91 ? -19.822 3.191 15.163 1.00 98.25 91 PRO A CA 1
ATOM 731 C C . PRO A 1 91 ? -19.798 1.661 15.278 1.00 98.25 91 PRO A C 1
ATOM 733 O O . PRO A 1 91 ? -20.622 1.095 15.990 1.00 98.25 91 PRO A O 1
ATOM 736 N N . ALA A 1 92 ? -18.842 0.995 14.621 1.00 97.69 92 ALA A N 1
ATOM 737 C CA . ALA A 1 92 ? -18.667 -0.458 14.693 1.00 97.69 92 ALA A CA 1
ATOM 738 C C . ALA A 1 92 ? -18.271 -0.964 16.090 1.00 97.69 92 ALA A C 1
ATOM 740 O O . ALA A 1 92 ? -18.481 -2.136 16.400 1.00 97.69 92 ALA A O 1
ATOM 741 N N . LEU A 1 93 ? -17.675 -0.105 16.924 1.00 97.00 93 LEU A N 1
ATOM 742 C CA . LEU A 1 93 ? -17.204 -0.466 18.259 1.00 97.00 93 LEU A CA 1
ATOM 743 C C . LEU A 1 93 ? -17.310 0.739 19.223 1.00 97.00 93 LEU A C 1
ATOM 745 O O . LEU A 1 93 ? -16.300 1.373 19.543 1.00 97.00 93 LEU A O 1
ATOM 749 N N . PRO A 1 94 ? -18.530 1.111 19.659 1.00 97.38 94 PRO A N 1
ATOM 750 C CA . PRO A 1 94 ? -18.750 2.340 20.421 1.00 97.38 94 PRO A CA 1
ATOM 751 C C . PRO A 1 94 ? -18.039 2.339 21.779 1.00 97.38 94 PRO A C 1
ATOM 753 O O . PRO A 1 94 ? -18.132 1.373 22.532 1.00 97.38 94 PRO A O 1
ATOM 756 N N . GLY A 1 95 ? -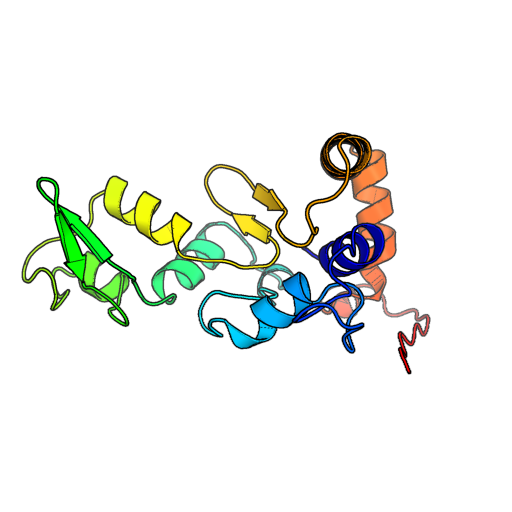17.370 3.445 22.119 1.00 97.62 95 GLY A N 1
ATOM 757 C CA . GLY A 1 95 ? -16.6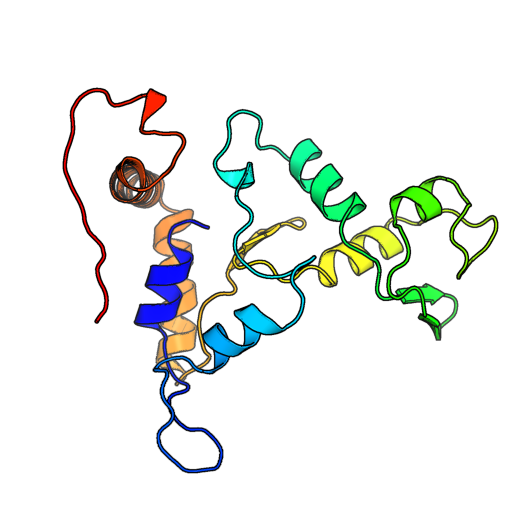68 3.624 23.398 1.00 97.62 95 GLY A CA 1
ATOM 758 C C . GLY A 1 95 ? -15.276 2.990 23.467 1.00 97.62 95 GLY A C 1
ATOM 759 O O . GLY A 1 95 ? -14.534 3.257 24.409 1.00 97.62 95 GLY A O 1
ATOM 760 N N . GLU A 1 96 ? -14.893 2.197 22.469 1.00 97.94 96 GLU A N 1
ATOM 761 C CA . GLU A 1 96 ? -13.599 1.520 22.411 1.00 97.94 96 GLU A CA 1
ATOM 762 C C . GLU A 1 96 ? -12.558 2.340 21.647 1.00 97.94 96 GLU A C 1
ATOM 764 O O . GLU A 1 96 ? -12.875 3.043 20.687 1.00 97.94 96 GLU A O 1
ATOM 769 N N . VAL A 1 97 ? -11.294 2.215 22.055 1.00 98.31 97 VAL A N 1
ATOM 770 C CA . VAL A 1 97 ? -10.140 2.881 21.429 1.00 98.31 97 VAL A CA 1
ATOM 771 C C . VAL A 1 97 ? -9.213 1.853 20.767 1.00 98.31 97 VAL A C 1
ATOM 773 O O . VAL A 1 97 ? -9.144 0.705 21.217 1.00 98.31 97 VAL A O 1
ATOM 776 N N . PRO A 1 98 ? -8.491 2.219 19.690 1.00 98.31 98 PRO A N 1
ATOM 777 C CA . PRO A 1 98 ? -7.655 1.285 18.959 1.00 98.31 98 PRO A CA 1
ATOM 778 C C . PRO A 1 98 ? -6.449 0.852 19.786 1.00 98.31 98 PRO A C 1
ATOM 780 O O . PRO A 1 98 ? -5.797 1.638 20.473 1.00 98.31 98 PRO A O 1
ATOM 783 N N . THR A 1 99 ? -6.100 -0.414 19.629 1.00 98.19 99 THR A N 1
ATOM 784 C CA . THR A 1 99 ? -4.825 -0.978 20.057 1.00 98.19 99 THR A CA 1
ATOM 785 C C . THR A 1 99 ? -3.773 -0.802 18.960 1.00 98.19 99 THR A C 1
ATOM 787 O O . THR A 1 99 ? -4.076 -0.497 17.802 1.00 98.19 99 THR A O 1
ATOM 790 N N . LEU A 1 100 ? -2.511 -1.097 19.281 1.00 97.81 100 LEU A N 1
ATOM 791 C CA . LEU A 1 100 ? -1.464 -1.168 18.260 1.00 97.81 100 LEU A CA 1
ATOM 792 C C . LEU A 1 100 ? -1.754 -2.247 17.200 1.00 97.81 100 LEU A C 1
ATOM 794 O O . LEU A 1 100 ? -1.374 -2.078 16.044 1.00 97.81 100 LEU A O 1
ATOM 798 N N . ALA A 1 101 ? -2.434 -3.338 17.568 1.00 97.94 101 ALA A N 1
ATOM 799 C CA . ALA A 1 101 ? -2.819 -4.375 16.613 1.00 97.94 101 ALA A CA 1
ATOM 800 C C . ALA A 1 101 ? -3.833 -3.844 15.587 1.00 97.94 101 ALA A C 1
ATOM 802 O O . ALA A 1 101 ? -3.717 -4.155 14.404 1.00 97.94 101 ALA A O 1
ATOM 803 N N . ASP A 1 102 ? -4.758 -2.976 16.006 1.00 98.56 102 ASP A N 1
ATOM 804 C CA . ASP A 1 102 ? -5.709 -2.329 15.093 1.00 98.56 102 ASP A CA 1
ATOM 805 C C . ASP A 1 102 ? -5.011 -1.391 14.125 1.00 98.56 102 ASP A C 1
ATOM 807 O O . ASP A 1 102 ? -5.319 -1.398 12.939 1.00 98.56 102 ASP A O 1
ATOM 811 N N . TRP A 1 103 ? -4.022 -0.636 14.603 1.00 98.44 103 TRP A N 1
ATOM 812 C CA . TRP A 1 103 ? -3.197 0.194 13.732 1.00 98.44 103 TRP A CA 1
ATOM 813 C C . TRP A 1 103 ? -2.428 -0.643 12.704 1.00 98.44 103 TRP A C 1
ATOM 815 O O . TRP A 1 103 ? -2.408 -0.322 11.518 1.00 98.44 103 TRP A O 1
ATOM 825 N N . VAL A 1 104 ? -1.820 -1.753 13.134 1.00 98.12 104 VAL A N 1
ATOM 826 C CA . VAL A 1 104 ? -1.098 -2.661 12.229 1.00 98.12 104 VAL A CA 1
ATOM 827 C C . VAL A 1 104 ? -2.035 -3.275 11.189 1.00 98.12 104 VAL A C 1
ATOM 829 O O . VAL A 1 104 ? -1.637 -3.375 10.027 1.00 98.12 104 VAL A O 1
ATOM 832 N N . ASN A 1 105 ? -3.256 -3.648 11.582 1.00 98.12 105 ASN A N 1
ATOM 833 C CA . ASN A 1 105 ? -4.286 -4.121 10.660 1.00 98.12 105 ASN A CA 1
ATOM 834 C C . ASN A 1 105 ? -4.725 -3.010 9.706 1.00 98.12 105 ASN A C 1
ATOM 836 O O . ASN A 1 105 ? -4.804 -3.232 8.509 1.00 98.12 105 ASN A O 1
ATOM 840 N N . HIS A 1 106 ? -4.937 -1.789 10.189 1.00 98.56 106 HIS A N 1
ATOM 841 C CA . HIS A 1 106 ? -5.330 -0.674 9.330 1.00 98.56 106 HIS A CA 1
ATOM 842 C C . HIS A 1 106 ? -4.272 -0.384 8.256 1.00 98.56 106 HIS A C 1
ATOM 844 O O . HIS A 1 106 ? -4.588 -0.317 7.068 1.00 98.56 106 HIS A O 1
ATOM 850 N N . LEU A 1 107 ? -2.989 -0.365 8.636 1.00 98.31 107 LEU A N 1
ATOM 851 C CA . LEU A 1 107 ? -1.864 -0.229 7.702 1.00 98.31 107 LEU A CA 1
ATOM 852 C C . LEU A 1 107 ? -1.827 -1.311 6.607 1.00 98.31 107 LEU A C 1
ATOM 854 O O . LEU A 1 107 ? -1.280 -1.060 5.533 1.00 98.31 107 LEU A O 1
ATOM 858 N N . THR A 1 108 ? -2.360 -2.519 6.841 1.00 97.62 108 THR A N 1
ATOM 859 C CA . THR A 1 108 ? -2.381 -3.585 5.818 1.00 97.62 108 THR A CA 1
ATOM 860 C C . THR A 1 108 ? -3.515 -3.431 4.810 1.00 97.62 108 THR A C 1
ATOM 862 O O . THR A 1 108 ? -3.511 -4.157 3.813 1.00 97.62 108 THR A O 1
ATOM 865 N N . THR A 1 109 ? -4.428 -2.481 5.029 1.00 97.94 109 THR A N 1
ATOM 866 C CA . THR A 1 109 ? -5.579 -2.211 4.156 1.00 97.94 109 THR A CA 1
ATOM 867 C C . THR A 1 109 ? -5.356 -1.067 3.173 1.00 97.94 109 THR A C 1
ATOM 869 O O . THR A 1 109 ? -6.193 -0.867 2.303 1.00 97.94 109 THR A O 1
ATOM 872 N N . ALA A 1 110 ? -4.239 -0.338 3.257 1.00 97.75 110 ALA A N 1
ATOM 873 C CA . ALA A 1 110 ? -3.831 0.583 2.196 1.00 97.75 110 ALA A CA 1
ATOM 874 C C . ALA A 1 110 ? -3.105 -0.177 1.080 1.00 97.75 110 ALA A C 1
ATOM 876 O O . ALA A 1 110 ? -2.313 -1.067 1.378 1.00 97.75 110 ALA A O 1
ATOM 877 N N . PHE A 1 111 ? -3.305 0.166 -0.190 1.00 98.12 111 PHE A N 1
ATOM 878 C CA . PHE A 1 111 ? -2.670 -0.503 -1.335 1.00 98.12 111 PHE A CA 1
ATOM 879 C C . PHE A 1 111 ? -2.030 0.460 -2.356 1.00 98.12 111 PHE A C 1
ATOM 881 O O . PHE A 1 111 ? -2.199 0.264 -3.558 1.00 98.12 111 PHE A O 1
ATOM 888 N N . PRO A 1 112 ? -1.245 1.464 -1.925 1.00 97.81 112 PRO A N 1
ATOM 889 C CA . PRO A 1 112 ? -0.523 2.331 -2.852 1.00 97.81 112 PRO A CA 1
ATOM 890 C C . PRO A 1 112 ? 0.554 1.562 -3.633 1.00 97.81 112 PRO A C 1
ATOM 892 O O . PRO A 1 112 ? 0.943 0.454 -3.255 1.00 97.81 112 PRO A O 1
ATOM 895 N N . GLU A 1 113 ? 1.122 2.193 -4.661 1.00 96.75 113 GLU A N 1
ATOM 896 C CA . GLU A 1 113 ? 2.232 1.638 -5.461 1.00 96.75 113 GLU A CA 1
ATOM 897 C C . GLU A 1 113 ? 3.493 1.331 -4.623 1.00 96.75 113 GLU A C 1
ATOM 899 O O . GLU A 1 113 ? 4.252 0.396 -4.902 1.00 96.75 113 GLU A O 1
ATOM 904 N N . VAL A 1 114 ? 3.719 2.104 -3.554 1.00 97.75 114 VAL A N 1
ATOM 905 C CA . VAL A 1 114 ? 4.674 1.785 -2.482 1.00 97.75 114 VAL A CA 1
ATOM 906 C C . VAL A 1 114 ? 4.000 1.998 -1.142 1.00 97.75 114 VAL A C 1
ATOM 908 O O . VAL A 1 114 ? 3.536 3.103 -0.862 1.00 97.75 114 VAL A O 1
ATOM 911 N N . ARG A 1 115 ? 3.994 0.970 -0.293 1.00 98.25 115 ARG A N 1
ATOM 912 C CA . ARG A 1 115 ? 3.390 1.043 1.042 1.00 98.25 115 ARG A CA 1
ATOM 913 C C . ARG A 1 115 ? 4.455 1.148 2.118 1.00 98.25 115 ARG A C 1
ATOM 915 O O . ARG A 1 115 ? 5.432 0.403 2.099 1.00 98.25 115 ARG A O 1
ATOM 922 N N . LEU A 1 116 ? 4.239 2.049 3.070 1.00 97.56 116 LEU A N 1
ATOM 923 C CA . LEU A 1 116 ? 5.073 2.182 4.255 1.00 97.56 116 LEU A CA 1
ATOM 924 C C . LEU A 1 116 ? 4.398 1.507 5.456 1.00 97.56 116 LEU A C 1
ATOM 926 O O . LEU A 1 116 ? 3.241 1.765 5.787 1.00 97.56 116 LEU A O 1
ATOM 930 N N . LYS A 1 117 ? 5.162 0.638 6.113 1.00 95.88 117 LYS A N 1
ATOM 931 C CA . LYS A 1 117 ? 4.900 0.077 7.442 1.00 95.88 117 LYS A CA 1
ATOM 932 C C . LYS A 1 117 ? 6.146 0.329 8.299 1.00 95.88 117 LYS A C 1
ATOM 934 O O . LYS A 1 117 ? 6.748 1.393 8.233 1.00 95.88 117 LYS A O 1
ATOM 939 N N . ARG A 1 118 ? 6.605 -0.679 9.045 1.00 95.25 118 ARG A N 1
ATOM 940 C CA . ARG A 1 118 ? 7.970 -0.700 9.607 1.00 95.25 118 ARG A CA 1
ATOM 941 C C . ARG A 1 118 ? 9.054 -0.916 8.537 1.00 95.25 118 ARG A C 1
ATOM 943 O O . ARG A 1 118 ? 10.235 -0.877 8.847 1.00 95.25 118 ARG A O 1
ATOM 950 N N . PHE A 1 119 ? 8.637 -1.180 7.304 1.00 96.19 119 PHE A N 1
ATOM 951 C CA . PHE A 1 119 ? 9.452 -1.382 6.113 1.00 96.19 119 PHE A CA 1
ATOM 952 C C . PHE A 1 119 ? 8.680 -0.854 4.897 1.00 96.19 119 PHE A C 1
ATOM 954 O O . PHE A 1 119 ? 7.488 -0.548 5.003 1.00 96.19 119 PHE A O 1
ATOM 961 N N . LEU A 1 120 ? 9.355 -0.745 3.755 1.00 97.12 120 LEU A N 1
ATOM 962 C CA . LEU A 1 120 ? 8.733 -0.372 2.488 1.00 97.12 120 LEU A CA 1
ATOM 963 C C . LEU A 1 120 ? 8.375 -1.618 1.678 1.00 97.12 120 LEU A C 1
ATOM 965 O O . LEU A 1 120 ? 9.167 -2.551 1.579 1.00 97.12 120 LEU A O 1
ATOM 969 N N . GLU A 1 121 ? 7.202 -1.602 1.060 1.00 98.38 121 GLU A N 1
ATOM 970 C CA . GLU A 1 121 ? 6.737 -2.642 0.147 1.00 98.38 121 GLU A CA 1
ATOM 971 C C . GLU A 1 121 ? 6.623 -2.063 -1.263 1.00 98.38 121 GLU A C 1
ATOM 973 O O . GLU A 1 121 ? 5.917 -1.076 -1.471 1.00 98.38 121 GLU A O 1
ATOM 978 N N . MET A 1 122 ? 7.294 -2.687 -2.230 1.00 98.06 122 MET A N 1
ATOM 979 C CA . MET A 1 122 ? 7.235 -2.325 -3.650 1.00 98.06 122 MET A CA 1
ATOM 980 C C . MET A 1 122 ? 6.162 -3.177 -4.336 1.00 98.06 122 MET A C 1
ATOM 982 O O . MET A 1 122 ? 6.250 -4.401 -4.268 1.00 98.06 122 MET A O 1
ATOM 986 N N . ARG A 1 123 ? 5.137 -2.562 -4.946 1.00 97.69 123 ARG A N 1
ATOM 987 C CA . ARG A 1 123 ? 3.866 -3.258 -5.255 1.00 97.69 123 ARG A CA 1
ATOM 988 C C . ARG A 1 123 ? 3.443 -3.236 -6.736 1.00 97.69 123 ARG A C 1
ATOM 990 O O . ARG A 1 123 ? 2.422 -3.838 -7.073 1.00 97.69 123 ARG A O 1
ATOM 997 N N . GLY A 1 124 ? 4.212 -2.584 -7.612 1.00 93.94 124 GLY A N 1
ATOM 998 C CA . GLY A 1 124 ? 3.837 -2.357 -9.016 1.00 93.94 124 GLY A CA 1
ATOM 999 C C . GLY A 1 124 ? 4.045 -3.538 -9.977 1.00 93.94 124 GLY A C 1
ATOM 1000 O O . GLY A 1 124 ? 3.373 -3.617 -11.001 1.00 93.94 124 GLY A O 1
ATOM 1001 N N . ALA A 1 125 ? 4.904 -4.507 -9.654 1.00 97.25 125 ALA A N 1
ATOM 1002 C CA . ALA A 1 125 ? 5.245 -5.599 -10.576 1.00 97.25 125 ALA A CA 1
ATOM 1003 C C . ALA A 1 125 ? 4.166 -6.695 -10.671 1.00 97.25 125 ALA A C 1
ATOM 1005 O O . ALA A 1 125 ? 3.574 -7.080 -9.658 1.00 97.25 125 ALA A O 1
ATOM 1006 N N . ASP A 1 126 ? 3.968 -7.255 -11.869 1.00 97.50 126 ASP A N 1
ATOM 1007 C CA . ASP A 1 126 ? 3.240 -8.518 -12.019 1.00 97.50 126 ASP A CA 1
ATOM 1008 C C . ASP A 1 126 ? 4.119 -9.692 -11.573 1.00 97.50 126 ASP A C 1
ATOM 1010 O O . ASP A 1 126 ? 5.352 -9.644 -11.607 1.00 97.50 126 ASP A O 1
ATOM 1014 N N . ALA A 1 127 ? 3.468 -10.781 -11.169 1.00 96.25 127 ALA A N 1
ATOM 1015 C CA . ALA A 1 127 ? 4.150 -12.055 -11.019 1.00 96.25 127 ALA A CA 1
ATOM 1016 C C . ALA A 1 127 ? 4.479 -12.636 -12.403 1.00 96.25 127 ALA A C 1
ATOM 1018 O O . ALA A 1 127 ? 3.708 -12.494 -13.351 1.00 96.25 127 ALA A O 1
ATOM 1019 N N . GLY A 1 128 ? 5.605 -13.337 -12.498 1.00 94.56 128 GLY A N 1
ATOM 1020 C CA . GLY A 1 128 ? 6.056 -13.985 -13.725 1.00 94.56 128 GLY A CA 1
ATOM 1021 C C . GLY A 1 128 ? 6.807 -15.286 -13.434 1.00 94.56 128 GLY A C 1
ATOM 1022 O O . GLY A 1 128 ? 6.720 -15.816 -12.321 1.00 94.56 128 GLY A O 1
ATOM 1023 N N . PRO A 1 129 ? 7.567 -15.810 -14.412 1.00 96.00 129 PRO A N 1
ATOM 1024 C CA . PRO A 1 129 ? 8.425 -16.976 -14.218 1.00 96.00 129 PRO A CA 1
ATOM 1025 C C . PRO A 1 129 ? 9.407 -16.788 -13.053 1.00 96.00 129 PRO A C 1
ATOM 1027 O O . PRO A 1 129 ? 9.728 -15.664 -12.671 1.00 96.00 129 PRO A O 1
ATOM 1030 N N . ALA A 1 130 ? 9.966 -17.881 -12.524 1.00 96.00 130 ALA A N 1
ATOM 1031 C CA . ALA A 1 130 ? 10.866 -17.840 -11.363 1.00 96.00 130 ALA A CA 1
ATOM 1032 C C . ALA A 1 130 ? 12.027 -16.830 -11.504 1.00 96.00 130 ALA A C 1
ATOM 1034 O O . ALA A 1 130 ? 12.379 -16.151 -10.541 1.00 96.00 130 ALA A O 1
ATOM 1035 N N . ALA A 1 131 ? 12.570 -16.667 -12.716 1.00 96.06 131 ALA A N 1
ATOM 1036 C CA . ALA A 1 131 ? 13.614 -15.684 -12.999 1.00 96.06 131 ALA A CA 1
ATOM 1037 C C . ALA A 1 131 ? 13.176 -14.235 -12.708 1.00 96.06 131 ALA A C 1
ATOM 1039 O O . ALA A 1 131 ? 13.984 -13.444 -12.226 1.00 96.06 131 ALA A O 1
ATOM 1040 N N . TYR A 1 132 ? 11.905 -13.889 -12.942 1.00 95.62 132 TYR A N 1
ATOM 1041 C CA . TYR A 1 132 ? 11.366 -12.555 -12.653 1.00 95.62 132 TYR A CA 1
ATOM 1042 C C . TYR A 1 132 ? 11.261 -12.319 -11.151 1.00 95.62 132 TYR A C 1
ATOM 1044 O O . TYR A 1 132 ? 11.589 -11.233 -10.683 1.00 95.62 132 TYR A O 1
ATOM 1052 N N . LEU A 1 133 ? 10.878 -13.337 -10.377 1.00 94.62 133 LEU A N 1
ATOM 1053 C CA . LEU A 1 133 ? 10.810 -13.222 -8.919 1.00 94.62 133 LEU A CA 1
ATOM 1054 C C . LEU A 1 133 ? 12.187 -12.874 -8.335 1.00 94.62 133 LEU A C 1
ATOM 1056 O O . LEU A 1 133 ? 12.307 -11.939 -7.546 1.00 94.62 133 LEU A O 1
ATOM 1060 N N . CYS A 1 134 ? 13.240 -13.564 -8.788 1.00 97.00 134 CYS A N 1
ATOM 1061 C CA . CYS A 1 134 ? 14.613 -13.252 -8.391 1.00 97.00 134 CYS A CA 1
ATOM 1062 C C . CYS A 1 134 ? 15.062 -11.868 -8.892 1.00 97.00 134 CYS A C 1
ATOM 1064 O O . CYS A 1 134 ? 15.667 -11.107 -8.135 1.00 97.00 134 CYS A O 1
ATOM 1066 N N . ALA A 1 135 ? 14.752 -11.526 -10.147 1.00 97.81 135 ALA A N 1
ATOM 1067 C CA . ALA A 1 135 ? 15.139 -10.253 -10.749 1.00 97.81 135 ALA A CA 1
ATOM 1068 C C . ALA A 1 135 ? 14.476 -9.048 -10.065 1.00 97.81 135 ALA A C 1
ATOM 1070 O O . ALA A 1 135 ? 15.139 -8.035 -9.862 1.00 97.81 135 ALA A O 1
ATOM 1071 N N . LEU A 1 136 ? 13.205 -9.151 -9.663 1.00 97.88 136 LEU A N 1
ATOM 1072 C CA . LEU A 1 136 ? 12.482 -8.077 -8.980 1.00 97.88 136 LEU A CA 1
ATOM 1073 C C . LEU A 1 136 ? 13.135 -7.735 -7.638 1.00 97.88 136 LEU A C 1
ATOM 1075 O O . LEU A 1 136 ? 13.356 -6.561 -7.334 1.00 97.88 136 LEU A O 1
ATOM 1079 N N . SER A 1 137 ? 13.475 -8.759 -6.848 1.00 96.19 137 SER A N 1
ATOM 1080 C CA . SER A 1 137 ? 14.201 -8.570 -5.591 1.00 96.19 137 SER A CA 1
ATOM 1081 C C . SER A 1 137 ? 15.582 -7.964 -5.836 1.00 96.19 137 SER A C 1
ATOM 1083 O O . SER A 1 137 ? 15.929 -6.975 -5.195 1.00 96.19 137 SER A O 1
ATOM 1085 N N . ALA A 1 138 ? 16.343 -8.499 -6.797 1.00 97.81 138 ALA A N 1
ATOM 1086 C CA . ALA A 1 138 ? 17.673 -7.993 -7.128 1.00 97.81 138 ALA A CA 1
ATOM 1087 C C . ALA A 1 138 ? 17.646 -6.526 -7.591 1.00 97.81 138 ALA A C 1
ATOM 1089 O O . ALA A 1 138 ? 18.480 -5.734 -7.154 1.00 97.81 138 ALA A O 1
ATOM 1090 N N . LEU A 1 139 ? 16.667 -6.148 -8.420 1.00 97.62 139 LEU A N 1
ATOM 1091 C CA . LEU A 1 139 ? 16.498 -4.787 -8.925 1.00 97.62 139 LEU A CA 1
ATOM 1092 C C . LEU A 1 139 ? 16.271 -3.791 -7.784 1.00 97.62 139 LEU A C 1
ATOM 1094 O O . LEU A 1 139 ? 16.999 -2.805 -7.676 1.00 97.62 139 LEU A O 1
ATOM 1098 N N . TRP A 1 140 ? 15.294 -4.047 -6.907 1.00 97.88 140 TRP A N 1
ATOM 1099 C CA . TRP A 1 140 ? 15.004 -3.132 -5.801 1.00 97.88 140 TRP A CA 1
ATOM 1100 C C . TRP A 1 140 ? 16.124 -3.090 -4.765 1.00 97.88 140 TRP A C 1
ATOM 1102 O O . TRP A 1 140 ? 16.456 -2.007 -4.290 1.00 97.88 140 TRP A O 1
ATOM 1112 N N . SER A 1 141 ? 16.745 -4.228 -4.443 1.00 97.75 141 SER A N 1
ATOM 1113 C CA . SER A 1 141 ? 17.911 -4.248 -3.556 1.00 97.75 141 SER A CA 1
ATOM 1114 C C . SER A 1 141 ? 19.078 -3.456 -4.148 1.00 97.75 141 SER A C 1
ATOM 1116 O O . SER A 1 141 ? 19.667 -2.637 -3.448 1.00 97.75 141 SER A O 1
ATOM 1118 N N . GLY A 1 142 ? 19.376 -3.631 -5.438 1.00 97.75 142 GLY A N 1
ATOM 1119 C CA . GLY A 1 142 ? 20.436 -2.890 -6.121 1.00 97.75 142 GLY A CA 1
ATOM 1120 C C . GLY A 1 142 ? 20.183 -1.382 -6.154 1.00 97.75 142 GLY A C 1
ATOM 1121 O O . GLY A 1 142 ? 21.089 -0.608 -5.862 1.00 97.75 142 GLY A O 1
ATOM 1122 N N . LEU A 1 143 ? 18.948 -0.964 -6.447 1.00 96.69 143 LEU A N 1
ATOM 1123 C CA . LEU A 1 143 ? 18.570 0.451 -6.513 1.00 96.69 143 LEU A CA 1
ATOM 1124 C C . LEU A 1 143 ? 18.528 1.134 -5.143 1.00 96.69 143 LEU A C 1
ATOM 1126 O O . LEU A 1 143 ? 18.890 2.301 -5.043 1.00 96.69 143 LEU A O 1
ATOM 1130 N N . LEU A 1 144 ? 18.037 0.450 -4.106 1.00 96.44 144 LEU A N 1
ATOM 1131 C CA . LEU A 1 144 ? 17.725 1.088 -2.823 1.00 96.44 144 LEU A CA 1
ATOM 1132 C C . LEU A 1 144 ? 18.816 0.911 -1.769 1.00 96.44 144 LEU A C 1
ATOM 1134 O O . LEU A 1 144 ? 18.896 1.735 -0.861 1.00 96.44 144 LEU A O 1
ATOM 1138 N N . TYR A 1 145 ? 19.621 -0.155 -1.839 1.00 97.19 145 TYR A N 1
ATOM 1139 C CA . TYR A 1 145 ? 20.628 -0.469 -0.811 1.00 97.19 145 TYR A CA 1
ATOM 1140 C C . TYR A 1 145 ? 22.065 -0.153 -1.246 1.00 97.19 145 TYR A C 1
ATOM 1142 O O . TYR A 1 145 ? 22.994 -0.338 -0.463 1.00 97.19 145 TYR A O 1
ATOM 1150 N N . SER A 1 146 ? 22.260 0.361 -2.463 1.00 97.75 146 SER A N 1
ATOM 1151 C CA . SER A 1 146 ? 23.522 0.966 -2.895 1.00 97.75 146 SER A CA 1
ATOM 1152 C C . SER A 1 146 ? 23.368 2.481 -2.968 1.00 97.75 146 SER A C 1
ATOM 1154 O O . SER A 1 146 ? 22.562 2.981 -3.750 1.00 97.75 146 SER A O 1
ATOM 1156 N N . SER A 1 147 ? 24.162 3.221 -2.190 1.00 95.94 147 SER A N 1
ATOM 1157 C CA . SER A 1 147 ? 24.091 4.687 -2.158 1.00 95.94 147 SER A CA 1
ATOM 1158 C C . SER A 1 147 ? 24.324 5.317 -3.534 1.00 95.94 147 SER A C 1
ATOM 1160 O O . SER A 1 147 ? 23.603 6.237 -3.905 1.00 95.94 147 SER A O 1
ATOM 1162 N N . SER A 1 148 ? 25.272 4.793 -4.320 1.00 97.50 148 SER A N 1
ATOM 1163 C CA . SER A 1 148 ? 25.568 5.316 -5.661 1.00 97.50 148 SER A CA 1
ATOM 1164 C C . SER A 1 148 ? 24.447 5.034 -6.660 1.00 97.50 148 SER A C 1
ATOM 1166 O O . SER A 1 148 ? 24.112 5.896 -7.470 1.00 97.50 148 SER A O 1
ATOM 1168 N N . ALA A 1 149 ? 23.831 3.850 -6.591 1.00 97.00 149 ALA A N 1
ATOM 1169 C CA . ALA A 1 149 ? 22.695 3.513 -7.444 1.00 97.00 149 ALA A CA 1
ATOM 1170 C C . ALA A 1 149 ? 21.459 4.342 -7.077 1.00 97.00 149 ALA A C 1
ATOM 1172 O O . ALA A 1 149 ? 20.765 4.826 -7.969 1.00 97.00 149 ALA A O 1
ATOM 1173 N N . LEU A 1 150 ? 21.213 4.546 -5.780 1.00 95.50 150 LEU A N 1
ATOM 1174 C CA . LEU A 1 150 ? 20.113 5.367 -5.289 1.00 95.50 150 LEU A CA 1
ATOM 1175 C C . LEU A 1 150 ? 20.276 6.828 -5.716 1.00 95.50 150 LEU A C 1
ATOM 1177 O O . LEU A 1 150 ? 19.325 7.428 -6.206 1.00 95.50 150 LEU A O 1
ATOM 1181 N N . GLU A 1 151 ? 21.475 7.394 -5.581 1.00 94.19 151 GLU A N 1
ATOM 1182 C CA . GLU A 1 151 ? 21.775 8.764 -6.008 1.00 94.19 151 GLU A CA 1
ATOM 1183 C C . GLU A 1 151 ? 21.635 8.938 -7.528 1.00 94.19 151 GLU A C 1
ATOM 1185 O O . GLU A 1 151 ? 21.020 9.903 -7.996 1.00 94.19 151 GLU A O 1
ATOM 1190 N N . ALA A 1 152 ? 22.125 7.974 -8.313 1.00 94.44 152 ALA A N 1
ATOM 1191 C CA . ALA A 1 152 ? 21.941 7.968 -9.761 1.00 94.44 152 ALA A CA 1
ATOM 1192 C C . ALA A 1 152 ? 20.453 7.878 -10.137 1.00 94.44 152 ALA A C 1
ATOM 1194 O O . ALA A 1 152 ? 19.973 8.654 -10.963 1.00 94.44 152 ALA A O 1
ATOM 1195 N N . ALA A 1 153 ? 19.698 6.987 -9.490 1.00 92.69 153 ALA A N 1
ATOM 1196 C CA . ALA A 1 153 ? 18.262 6.851 -9.695 1.00 92.69 153 ALA A CA 1
ATOM 1197 C C . ALA A 1 153 ? 17.511 8.142 -9.349 1.00 92.69 153 ALA A C 1
ATOM 1199 O O . ALA A 1 153 ? 16.664 8.574 -10.128 1.00 92.69 153 ALA A O 1
ATOM 1200 N N . LEU A 1 154 ? 17.846 8.780 -8.222 1.00 90.62 154 LEU A N 1
ATOM 1201 C CA . LEU A 1 154 ? 17.295 10.075 -7.815 1.00 90.62 154 LEU A CA 1
ATOM 1202 C C . LEU A 1 154 ? 17.600 11.163 -8.845 1.00 90.62 154 LEU A C 1
ATOM 1204 O O . LEU A 1 154 ? 16.711 11.939 -9.177 1.00 90.62 154 LEU A O 1
ATOM 1208 N N . THR A 1 155 ? 18.816 11.186 -9.392 1.00 90.88 155 THR A N 1
ATOM 1209 C CA . THR A 1 155 ? 19.206 12.129 -10.449 1.00 90.88 155 THR A CA 1
ATOM 1210 C C . THR A 1 155 ? 18.374 11.937 -11.714 1.00 90.88 155 THR A C 1
ATOM 1212 O O . THR A 1 155 ? 17.950 12.923 -12.311 1.00 90.88 155 THR A O 1
ATOM 1215 N N . VAL A 1 156 ? 18.106 10.687 -12.103 1.00 88.69 156 VAL A N 1
ATOM 1216 C CA . VAL A 1 156 ? 17.286 10.360 -13.282 1.00 88.69 156 VAL A CA 1
ATOM 1217 C C . VAL A 1 156 ? 15.840 10.809 -13.097 1.00 88.69 156 VAL A C 1
ATOM 1219 O O . VAL A 1 156 ? 15.265 11.421 -13.990 1.00 88.69 156 VAL A O 1
ATOM 1222 N N . VAL A 1 157 ? 15.240 10.523 -11.939 1.00 87.50 157 VAL A N 1
ATOM 1223 C CA . VAL A 1 157 ? 13.832 10.877 -11.698 1.00 87.50 157 VAL A CA 1
ATOM 1224 C C . VAL A 1 157 ? 13.646 12.333 -11.295 1.00 87.50 157 VAL A C 1
ATOM 1226 O O . VAL A 1 157 ? 12.508 12.804 -11.289 1.00 87.50 157 VAL A O 1
ATOM 1229 N N . ALA A 1 158 ? 14.734 13.043 -10.977 1.00 80.75 158 ALA A N 1
ATOM 1230 C CA . ALA A 1 158 ? 14.688 14.424 -10.538 1.00 80.75 158 ALA A CA 1
ATOM 1231 C C . ALA A 1 158 ? 13.883 15.264 -11.525 1.00 80.75 158 ALA A C 1
ATOM 1233 O O . ALA A 1 158 ? 12.869 15.805 -11.129 1.00 80.75 158 ALA A O 1
ATOM 1234 N N . ASP A 1 159 ? 14.205 15.298 -12.812 1.00 66.38 159 ASP A N 1
ATOM 1235 C CA . ASP A 1 159 ? 13.531 16.217 -13.748 1.00 66.38 159 ASP A CA 1
ATOM 1236 C C . ASP A 1 159 ? 12.043 15.882 -13.997 1.00 66.38 159 ASP A C 1
ATOM 1238 O O . ASP A 1 159 ? 11.282 16.716 -14.481 1.00 66.38 159 ASP A O 1
ATOM 1242 N N . SER A 1 160 ? 11.603 14.685 -13.596 1.00 63.94 160 SER A N 1
ATOM 1243 C CA . SER A 1 160 ? 10.217 14.208 -13.699 1.00 63.94 160 SER A CA 1
ATOM 1244 C C . SER A 1 160 ? 9.376 14.380 -12.420 1.00 63.94 160 SER A C 1
ATOM 1246 O O . SER A 1 160 ? 8.207 13.997 -12.398 1.00 63.94 160 SER A O 1
ATOM 1248 N N . MET A 1 161 ? 9.940 14.945 -11.342 1.00 61.84 161 MET A N 1
ATOM 1249 C CA . MET A 1 161 ? 9.238 15.163 -10.069 1.00 61.84 161 MET A CA 1
ATOM 1250 C C . MET A 1 161 ? 8.778 16.619 -9.884 1.00 61.84 161 MET A C 1
ATOM 1252 O O . MET A 1 161 ? 9.538 17.544 -10.157 1.00 61.84 161 MET A O 1
ATOM 1256 N N . PRO A 1 162 ? 7.592 16.871 -9.294 1.00 48.47 162 PRO A N 1
ATOM 1257 C CA . PRO A 1 162 ? 7.121 18.235 -9.028 1.00 48.47 162 PRO A CA 1
ATOM 1258 C C . PRO A 1 162 ? 8.067 19.072 -8.145 1.00 48.47 162 PRO A C 1
ATOM 1260 O O . PRO A 1 162 ? 8.111 20.292 -8.275 1.00 48.47 162 PRO A O 1
ATOM 1263 N N . VAL A 1 163 ? 8.852 18.440 -7.264 1.00 44.62 163 VAL A N 1
ATOM 1264 C CA . VAL A 1 163 ? 9.623 19.129 -6.208 1.00 44.62 163 VAL A CA 1
ATOM 1265 C C . VAL A 1 163 ? 11.043 19.529 -6.581 1.00 44.62 163 VAL A C 1
ATOM 1267 O O . VAL A 1 163 ? 11.619 20.431 -5.981 1.00 44.62 163 VAL A O 1
ATOM 1270 N N . THR A 1 164 ? 11.585 18.965 -7.642 1.00 42.38 164 THR A N 1
ATOM 1271 C CA . THR A 1 164 ? 12.894 19.334 -8.205 1.00 42.38 164 THR A CA 1
ATOM 1272 C C . THR A 1 164 ? 12.801 20.483 -9.205 1.00 42.38 164 THR A C 1
ATOM 1274 O O . THR A 1 164 ? 13.782 21.204 -9.378 1.00 42.38 164 THR A O 1
ATOM 1277 N N . SER A 1 165 ? 11.629 20.729 -9.807 1.00 35.12 165 SER A N 1
ATOM 1278 C CA . SER A 1 165 ? 11.405 21.892 -10.683 1.00 35.12 165 SER A CA 1
ATOM 1279 C C . SER A 1 165 ? 11.634 23.229 -9.954 1.00 35.12 165 SER A C 1
ATOM 1281 O O . SER A 1 165 ? 12.089 24.200 -10.557 1.00 35.12 165 SER A O 1
ATOM 1283 N N . ALA A 1 166 ? 11.442 23.256 -8.629 1.00 32.75 166 ALA A N 1
ATOM 1284 C CA . ALA A 1 166 ? 11.793 24.385 -7.765 1.00 32.75 166 ALA A CA 1
ATOM 1285 C C . ALA A 1 166 ? 13.310 24.521 -7.497 1.00 32.75 166 ALA A C 1
ATOM 1287 O O . ALA A 1 166 ? 13.762 25.594 -7.102 1.00 32.75 166 ALA A O 1
ATOM 1288 N N . MET A 1 167 ? 14.107 23.471 -7.735 1.00 35.94 167 MET A N 1
ATOM 1289 C CA . MET A 1 167 ? 15.567 23.461 -7.542 1.00 35.94 167 MET A CA 1
ATOM 1290 C C . MET A 1 167 ? 16.371 23.540 -8.853 1.00 35.94 167 MET A C 1
ATOM 1292 O O . MET A 1 167 ? 17.546 23.895 -8.816 1.00 35.94 167 MET A O 1
ATOM 1296 N N . ARG A 1 168 ? 15.768 23.270 -10.018 1.00 39.09 168 ARG A N 1
ATOM 1297 C CA . ARG A 1 168 ? 16.424 23.342 -11.336 1.00 39.09 168 ARG A CA 1
ATOM 1298 C C . ARG A 1 168 ? 15.690 24.295 -12.283 1.00 39.09 168 ARG A C 1
ATOM 1300 O O . ARG A 1 168 ? 15.059 23.889 -13.254 1.00 39.09 168 ARG A O 1
ATOM 1307 N N . LYS A 1 169 ? 15.847 25.605 -12.066 1.00 30.86 169 LYS A N 1
ATOM 1308 C CA . LYS A 1 169 ? 15.819 26.543 -13.201 1.00 30.86 169 LYS A CA 1
ATOM 1309 C C . LYS A 1 169 ? 16.998 26.192 -14.118 1.00 30.86 169 LYS A C 1
ATOM 1311 O O . LYS A 1 169 ? 18.123 26.594 -13.846 1.00 30.86 169 LYS A O 1
ATOM 1316 N N . GLY A 1 170 ? 16.731 25.424 -15.170 1.00 28.52 170 GLY A N 1
ATOM 1317 C CA . GLY A 1 170 ? 17.703 25.019 -16.189 1.00 28.52 170 GLY A CA 1
ATOM 1318 C C . GLY A 1 170 ? 17.241 23.733 -16.863 1.00 28.52 170 GLY A C 1
ATOM 1319 O O . GLY A 1 170 ? 17.520 22.655 -16.359 1.00 28.52 170 GLY A O 1
ATOM 1320 N N . GLY A 1 171 ? 16.439 23.871 -17.920 1.00 27.64 171 GLY A N 1
ATOM 1321 C CA . GLY A 1 171 ? 15.522 22.838 -18.405 1.00 27.64 171 GLY A CA 1
ATOM 1322 C C . GLY A 1 171 ? 16.127 21.594 -19.060 1.00 27.64 171 GLY A C 1
ATOM 1323 O O . GLY A 1 171 ? 17.277 21.579 -19.479 1.00 27.64 171 GLY A O 1
ATOM 1324 N N . MET A 1 172 ? 15.258 20.599 -19.247 1.00 27.22 172 MET A N 1
ATOM 1325 C CA . MET A 1 172 ? 15.193 19.735 -20.428 1.00 27.22 172 MET A CA 1
ATOM 1326 C C . MET A 1 172 ? 13.783 19.140 -20.526 1.00 27.22 172 MET A C 1
ATOM 1328 O O . MET A 1 172 ? 13.246 18.614 -19.555 1.00 27.22 172 MET A O 1
ATOM 1332 N N . ASN A 1 173 ? 13.178 19.263 -21.707 1.00 29.55 173 ASN A N 1
ATOM 1333 C CA . ASN A 1 173 ? 11.894 18.662 -22.053 1.00 29.55 173 ASN A CA 1
ATOM 1334 C C . ASN A 1 173 ? 12.020 17.133 -22.081 1.00 29.55 173 ASN A C 1
ATOM 1336 O O . ASN A 1 173 ? 12.818 16.616 -22.860 1.00 29.55 173 ASN A O 1
ATOM 1340 N N . VAL A 1 174 ? 11.180 16.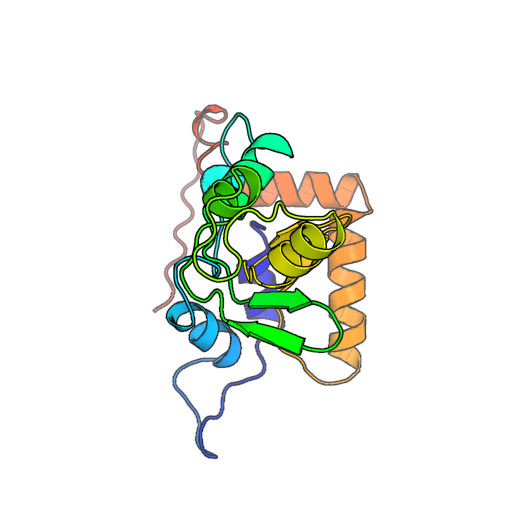415 -21.332 1.00 32.12 174 VAL A N 1
ATOM 1341 C CA . VAL A 1 174 ? 10.905 14.998 -21.605 1.00 32.12 174 VAL A CA 1
ATOM 1342 C C . VAL A 1 174 ? 9.396 14.787 -21.620 1.00 32.12 174 VAL A C 1
ATOM 1344 O O . VAL A 1 174 ? 8.732 14.724 -20.590 1.00 32.12 174 VAL A O 1
ATOM 1347 N N . SER A 1 175 ? 8.857 14.706 -22.831 1.00 24.12 175 SER A N 1
ATOM 1348 C CA . SER A 1 175 ? 7.523 14.201 -23.128 1.00 24.12 175 SER A CA 1
ATOM 1349 C C . SER A 1 175 ? 7.538 12.674 -23.043 1.00 24.12 175 SER A C 1
ATOM 1351 O O . SER A 1 175 ? 8.208 12.027 -23.848 1.00 24.12 175 SER A O 1
ATOM 1353 N N . ILE A 1 176 ? 6.788 12.090 -22.107 1.00 29.25 176 ILE A N 1
ATOM 1354 C CA . ILE A 1 176 ? 6.400 10.677 -22.184 1.00 29.25 176 ILE A CA 1
ATOM 1355 C C . ILE A 1 176 ? 5.002 10.655 -22.794 1.00 29.25 176 ILE A C 1
ATOM 1357 O O . ILE A 1 176 ? 3.997 10.796 -22.102 1.00 29.25 176 ILE A O 1
ATOM 1361 N N . SER A 1 177 ? 4.960 10.556 -24.118 1.00 24.25 177 SER A N 1
ATOM 1362 C CA . SER A 1 177 ? 3.755 10.219 -24.870 1.00 24.25 177 SER A CA 1
ATOM 1363 C C . SER A 1 177 ? 3.770 8.712 -25.093 1.00 24.25 177 SER A C 1
ATOM 1365 O O . SE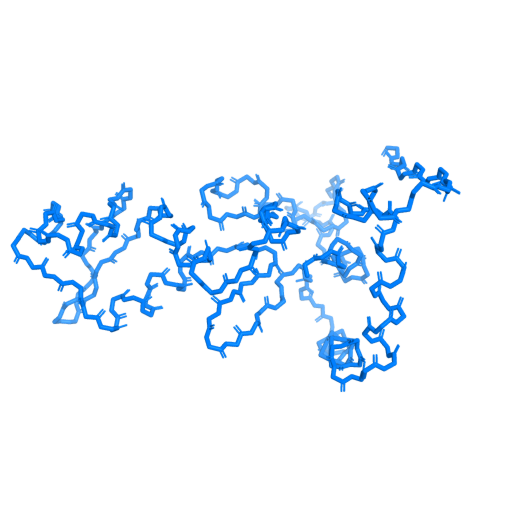R A 1 177 ? 4.740 8.190 -25.641 1.00 24.25 177 SER A O 1
ATOM 1367 N N . ILE A 1 178 ? 2.719 8.019 -24.669 1.00 26.48 178 ILE A N 1
ATOM 1368 C CA . ILE A 1 178 ? 2.434 6.648 -25.101 1.00 26.48 178 ILE A CA 1
ATOM 1369 C C . ILE A 1 178 ? 1.211 6.764 -26.028 1.00 26.48 178 ILE A C 1
ATOM 1371 O O . ILE A 1 178 ? 0.276 7.466 -25.633 1.00 26.48 178 ILE A O 1
ATOM 1375 N N . PRO A 1 179 ? 1.252 6.216 -27.261 1.00 35.47 179 PRO A N 1
ATOM 1376 C CA . PRO A 1 179 ? 0.117 6.244 -28.185 1.00 35.47 179 PRO A CA 1
ATOM 1377 C C . PRO A 1 179 ? -1.109 5.515 -27.631 1.00 35.47 179 PRO A C 1
ATOM 1379 O O . PRO A 1 179 ? -0.921 4.560 -26.843 1.00 35.47 179 PRO A O 1
#

pLDDT: mean 88.93, std 19.51, range [24.12, 98.69]

Radius of gyration: 19.43 Å; chains: 1; bounding box: 45×44×52 Å